Protein AF-A0A9D5ZF21-F1 (afdb_monomer_lite)

pLDDT: mean 91.45, std 10.44, range [52.31, 98.12]

Radius of gyration: 12.14 Å; chains: 1; bounding box: 34×24×31 Å

Sequence (69 aa):
EQDGLAVIREVRRVSPLVKVIGMSGGGRTLSSALSLNVAEKVGADATLPKPFSMEELFQTVDRVLNGRS

Foldseek 3Di:
DDDPLVVLLVCCVPPVPDAAEAEEQADPPGHRVVSQVSSVVSPHLYYDYPPDDPVVVVVRVCCRPPVDD

Structure (mmCIF, N/CA/C/O backbone):
data_AF-A0A9D5ZF21-F1
#
_entry.id   AF-A0A9D5ZF21-F1
#
loop_
_atom_site.group_PDB
_atom_site.id
_atom_site.type_symbol
_atom_site.label_atom_id
_atom_site.label_alt_id
_atom_site.label_comp_id
_atom_site.label_asym_id
_atom_site.label_entity_id
_atom_site.label_seq_id
_atom_site.pdbx_PDB_ins_code
_atom_site.Cartn_x
_atom_site.Cartn_y
_atom_site.Cartn_z
_atom_site.occupancy
_atom_site.B_iso_or_equiv
_atom_site.auth_seq_id
_atom_site.auth_comp_id
_atom_site.auth_asym_id
_atom_site.auth_atom_id
_atom_site.pdbx_PDB_model_num
ATOM 1 N N . GLU A 1 1 ? 10.711 -15.745 -6.994 1.00 57.16 1 GLU A N 1
ATOM 2 C CA . GLU A 1 1 ? 10.088 -14.550 -6.384 1.00 57.16 1 GLU A CA 1
ATOM 3 C C . GLU A 1 1 ? 9.802 -13.537 -7.483 1.00 57.16 1 GLU A C 1
ATOM 5 O O . GLU A 1 1 ? 10.572 -13.488 -8.435 1.00 57.16 1 GLU A O 1
ATOM 10 N N . GLN A 1 2 ? 8.705 -12.783 -7.394 1.00 69.19 2 GLN A N 1
ATOM 11 C CA . GLN A 1 2 ? 8.373 -11.718 -8.347 1.00 69.19 2 GLN A CA 1
ATOM 12 C C . GLN A 1 2 ? 8.465 -10.365 -7.631 1.00 69.19 2 GLN A C 1
ATOM 14 O O . GLN A 1 2 ? 8.011 -10.242 -6.495 1.00 69.19 2 GLN A O 1
ATOM 19 N N . ASP A 1 3 ? 9.065 -9.365 -8.279 1.00 88.31 3 ASP A N 1
ATOM 20 C CA . ASP A 1 3 ? 9.165 -8.004 -7.743 1.00 88.31 3 ASP A CA 1
ATOM 21 C C . ASP A 1 3 ? 7.775 -7.347 -7.700 1.00 88.31 3 ASP A C 1
ATOM 23 O O . ASP A 1 3 ? 7.106 -7.207 -8.729 1.00 88.31 3 ASP A O 1
ATOM 27 N N . GLY A 1 4 ? 7.347 -6.925 -6.507 1.00 90.81 4 GLY A N 1
ATOM 28 C CA . GLY A 1 4 ? 6.065 -6.259 -6.299 1.00 90.81 4 GLY A CA 1
ATOM 29 C C . GLY A 1 4 ? 5.894 -5.006 -7.160 1.00 90.81 4 GLY A C 1
ATOM 30 O O . GLY A 1 4 ? 4.805 -4.783 -7.677 1.00 90.81 4 GLY A O 1
ATOM 31 N N . LEU A 1 5 ? 6.950 -4.224 -7.407 1.00 93.12 5 LEU A N 1
ATOM 32 C CA . LEU A 1 5 ? 6.851 -3.036 -8.263 1.00 93.12 5 LEU A CA 1
ATOM 33 C C . LEU A 1 5 ? 6.534 -3.4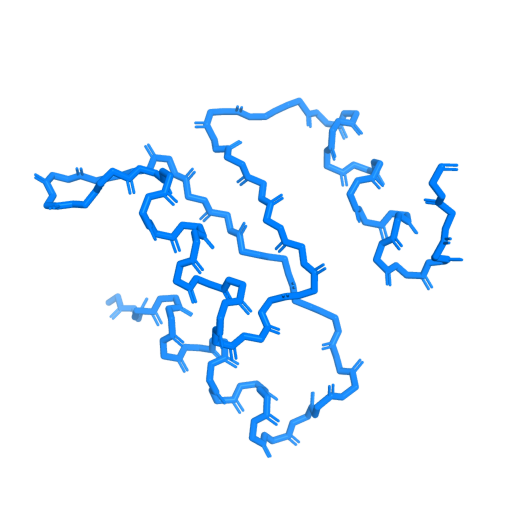04 -9.716 1.00 93.12 5 LEU A C 1
ATOM 35 O O . LEU A 1 5 ? 5.724 -2.735 -10.360 1.00 93.12 5 LEU A O 1
ATOM 39 N N . ALA A 1 6 ? 7.124 -4.489 -10.224 1.00 94.44 6 ALA A N 1
ATOM 40 C CA . ALA A 1 6 ? 6.817 -5.000 -11.556 1.00 94.44 6 ALA A CA 1
ATOM 41 C C . ALA A 1 6 ? 5.355 -5.467 -11.654 1.00 94.44 6 ALA A C 1
ATOM 43 O O . ALA A 1 6 ? 4.699 -5.203 -12.661 1.00 94.44 6 ALA A O 1
ATOM 44 N N . VAL A 1 7 ? 4.819 -6.081 -10.591 1.00 95.56 7 VAL A N 1
ATOM 45 C CA . VAL A 1 7 ? 3.400 -6.470 -10.511 1.00 95.56 7 VAL A CA 1
ATOM 46 C C . VAL A 1 7 ? 2.490 -5.248 -10.588 1.00 95.56 7 VAL A C 1
ATOM 48 O O . VAL A 1 7 ? 1.558 -5.246 -11.385 1.00 95.56 7 VAL A O 1
ATOM 51 N N . ILE A 1 8 ? 2.759 -4.194 -9.807 1.00 96.12 8 ILE A N 1
ATOM 52 C CA . ILE A 1 8 ? 1.921 -2.983 -9.821 1.00 96.12 8 ILE A CA 1
ATOM 53 C C . ILE A 1 8 ? 1.926 -2.357 -11.223 1.00 96.12 8 ILE A C 1
ATOM 55 O O . ILE A 1 8 ? 0.857 -2.046 -11.748 1.00 96.12 8 ILE A O 1
ATOM 59 N N . ARG A 1 9 ? 3.100 -2.238 -11.867 1.00 95.38 9 ARG A N 1
ATOM 60 C CA . ARG A 1 9 ? 3.209 -1.728 -13.251 1.00 95.38 9 ARG A CA 1
ATOM 61 C C . ARG A 1 9 ? 2.366 -2.541 -14.223 1.00 95.38 9 ARG A C 1
ATOM 63 O O . ARG A 1 9 ? 1.659 -1.967 -15.047 1.00 95.38 9 ARG A O 1
ATOM 70 N N . GLU A 1 10 ? 2.441 -3.862 -14.126 1.00 96.06 10 GLU A N 1
ATOM 71 C CA . GLU A 1 10 ? 1.721 -4.753 -15.028 1.00 96.06 10 GLU A CA 1
ATOM 72 C C . GLU A 1 10 ? 0.209 -4.680 -14.804 1.00 96.06 10 GLU A C 1
ATOM 74 O O . GLU A 1 10 ? -0.537 -4.512 -15.766 1.00 96.06 10 GLU A O 1
ATOM 79 N N . VAL A 1 11 ? -0.253 -4.688 -13.548 1.00 96.12 11 VAL A N 1
ATOM 80 C CA . VAL A 1 11 ? -1.676 -4.509 -13.213 1.00 96.12 11 VAL A CA 1
ATOM 81 C C . VAL A 1 11 ? -2.199 -3.185 -13.765 1.00 96.12 11 VAL A C 1
ATOM 83 O O . VAL A 1 11 ? -3.275 -3.162 -14.359 1.00 96.12 11 VAL A O 1
ATOM 86 N N . ARG A 1 12 ? -1.428 -2.095 -13.662 1.00 95.12 12 ARG A N 1
ATOM 87 C CA . ARG A 1 12 ? -1.823 -0.802 -14.245 1.00 95.12 12 ARG A CA 1
ATOM 88 C C . ARG A 1 12 ? -1.913 -0.823 -15.760 1.00 95.12 12 ARG A C 1
ATOM 90 O O . ARG A 1 12 ? -2.761 -0.132 -16.315 1.00 95.12 12 ARG A O 1
ATOM 97 N N . ARG A 1 13 ? -1.079 -1.625 -16.418 1.00 96.00 13 ARG A N 1
ATOM 98 C CA . ARG A 1 13 ? -1.096 -1.793 -17.871 1.00 96.00 13 ARG A CA 1
ATOM 99 C C . ARG A 1 13 ? -2.298 -2.612 -18.344 1.00 96.00 13 ARG A C 1
ATOM 101 O O . ARG A 1 13 ? -2.891 -2.257 -19.357 1.00 96.00 13 ARG A O 1
ATOM 108 N N . VAL A 1 14 ? -2.641 -3.699 -17.647 1.00 97.56 14 VAL A N 1
ATOM 109 C CA . VAL A 1 14 ? -3.654 -4.667 -18.120 1.00 97.56 14 VAL A CA 1
ATOM 110 C C . VAL A 1 14 ? -5.048 -4.454 -17.534 1.00 97.56 14 VAL A C 1
ATOM 112 O O . VAL A 1 14 ? -6.032 -4.845 -18.151 1.00 97.56 14 VAL A O 1
ATOM 115 N N . SER A 1 15 ? -5.153 -3.851 -16.349 1.00 96.88 15 SER A N 1
ATOM 116 C CA . SER A 1 15 ? -6.418 -3.652 -15.639 1.00 96.88 15 SER A CA 1
ATOM 117 C C . SER A 1 15 ? -6.366 -2.393 -14.759 1.00 96.88 15 SER A C 1
ATOM 119 O O . SER A 1 15 ? -6.344 -2.483 -13.526 1.00 96.88 15 SER A O 1
ATOM 121 N N . PRO A 1 16 ? -6.376 -1.192 -15.366 1.00 94.44 16 PRO A N 1
ATOM 122 C CA . PRO A 1 16 ? -6.140 0.070 -14.662 1.00 94.44 16 PRO A CA 1
ATOM 123 C C . PRO A 1 16 ? -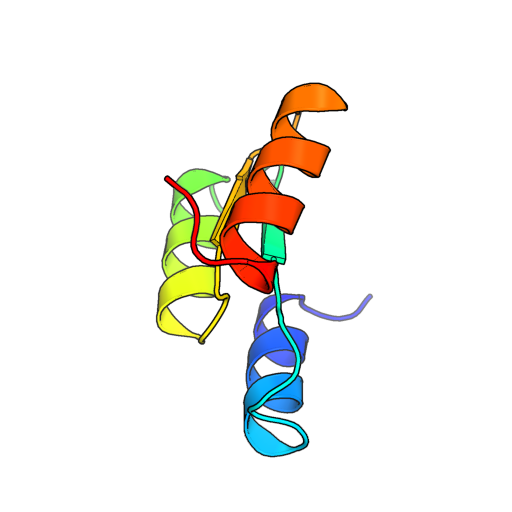7.175 0.401 -13.577 1.00 94.44 16 PRO A C 1
ATOM 125 O O . PRO A 1 16 ? -6.872 1.206 -12.702 1.00 94.44 16 PRO A O 1
ATOM 128 N N . LEU A 1 17 ? -8.363 -0.215 -13.601 1.00 94.56 17 LEU A N 1
ATOM 129 C CA . LEU A 1 17 ? -9.430 0.013 -12.615 1.00 94.56 17 LEU A CA 1
ATOM 130 C C . LEU A 1 17 ? -9.288 -0.822 -11.334 1.00 94.56 17 LEU A C 1
ATOM 132 O O . LEU A 1 17 ? -9.907 -0.489 -10.324 1.00 94.56 17 LEU A O 1
ATOM 136 N N . VAL A 1 18 ? -8.495 -1.900 -11.353 1.00 95.88 18 VAL A N 1
ATOM 137 C CA . VAL A 1 18 ? -8.289 -2.732 -10.158 1.00 95.88 18 VAL A CA 1
ATOM 138 C C . VAL A 1 18 ? -7.541 -1.925 -9.111 1.00 95.88 18 VAL A C 1
ATOM 140 O O . VAL A 1 18 ? -6.544 -1.274 -9.408 1.00 95.88 18 VAL A O 1
ATOM 143 N N . LYS A 1 19 ? -8.019 -1.971 -7.874 1.00 96.88 19 LYS A N 1
ATOM 144 C CA . LYS A 1 19 ? -7.388 -1.277 -6.760 1.00 96.88 19 LYS A CA 1
ATOM 145 C C . LYS A 1 19 ? -6.167 -2.033 -6.252 1.00 96.88 19 LYS A C 1
ATOM 147 O O . LYS A 1 19 ? -6.223 -3.247 -6.072 1.00 96.88 19 LYS A O 1
ATOM 152 N N . VAL A 1 20 ? -5.064 -1.321 -6.025 1.00 97.56 20 VAL A N 1
ATOM 153 C CA . VAL A 1 20 ? -3.783 -1.907 -5.606 1.00 97.56 20 VAL A CA 1
ATOM 154 C C . VAL A 1 20 ? -3.260 -1.201 -4.364 1.00 97.56 20 VAL A C 1
ATOM 156 O O . VAL A 1 20 ? -3.079 0.014 -4.364 1.00 97.56 20 VAL A O 1
ATOM 159 N N . ILE A 1 21 ? -2.966 -1.984 -3.325 1.00 97.81 21 ILE A N 1
ATOM 160 C CA . ILE A 1 21 ? -2.349 -1.517 -2.080 1.00 97.81 21 ILE A CA 1
ATOM 161 C C . ILE A 1 21 ? -0.926 -2.078 -2.013 1.00 97.81 21 ILE A C 1
ATOM 163 O O . ILE A 1 21 ? -0.731 -3.294 -1.966 1.00 97.81 21 ILE A O 1
ATOM 167 N N . GLY A 1 22 ? 0.078 -1.200 -2.019 1.00 96.69 22 GLY A N 1
ATOM 168 C CA . GLY A 1 22 ? 1.481 -1.583 -1.857 1.00 96.69 22 GLY A CA 1
ATOM 169 C C . GLY A 1 22 ? 1.827 -1.815 -0.385 1.00 96.69 22 GLY A C 1
ATOM 170 O O . GLY A 1 22 ? 1.617 -0.932 0.440 1.00 96.69 22 GLY A O 1
ATOM 171 N N . MET A 1 23 ? 2.391 -2.976 -0.043 1.00 95.88 23 MET A N 1
ATOM 172 C CA . MET A 1 23 ? 2.760 -3.322 1.337 1.00 95.88 23 MET A CA 1
ATOM 173 C C . MET A 1 23 ? 4.240 -3.680 1.450 1.00 95.88 23 MET A C 1
ATOM 175 O O . MET A 1 23 ? 4.701 -4.608 0.787 1.00 95.88 23 MET A O 1
ATOM 179 N N . SER A 1 24 ? 4.982 -3.012 2.335 1.00 93.50 24 SER A N 1
ATOM 180 C CA . SER A 1 24 ? 6.418 -3.254 2.529 1.00 93.50 24 SER A CA 1
ATOM 181 C C . SER A 1 24 ? 6.789 -3.234 4.005 1.00 93.50 24 SER A C 1
ATOM 183 O O . SER A 1 24 ? 6.364 -2.357 4.749 1.00 93.50 24 SER A O 1
ATOM 185 N N . GLY A 1 25 ? 7.601 -4.201 4.432 1.00 88.88 25 GLY A N 1
ATOM 186 C CA . GLY A 1 25 ? 8.301 -4.160 5.723 1.00 88.88 25 GLY A CA 1
ATOM 187 C C . GLY A 1 25 ? 9.718 -3.600 5.610 1.00 88.88 25 GLY A C 1
ATOM 188 O O . GLY A 1 25 ? 10.463 -3.623 6.582 1.00 88.88 25 GLY A O 1
ATOM 189 N N . GLY A 1 26 ? 10.106 -3.124 4.423 1.00 77.62 26 GLY A N 1
ATOM 190 C CA . GLY A 1 26 ? 11.506 -2.900 4.080 1.00 77.62 26 GLY A CA 1
ATOM 191 C C . GLY A 1 26 ? 12.242 -4.213 3.814 1.00 77.62 26 GLY A C 1
ATOM 192 O O . GLY A 1 26 ? 11.698 -5.308 3.957 1.00 77.62 26 GLY A O 1
ATOM 193 N N . GLY A 1 27 ? 13.490 -4.098 3.379 1.00 74.50 27 GLY A N 1
ATOM 194 C CA . GLY A 1 27 ? 14.370 -5.234 3.141 1.00 74.50 27 GLY A CA 1
ATOM 195 C C . GLY A 1 27 ? 15.829 -4.863 3.371 1.00 74.50 27 GLY A C 1
ATOM 196 O O . GLY A 1 27 ? 16.145 -3.767 3.822 1.00 74.50 27 GLY A O 1
ATOM 197 N N . ARG A 1 28 ? 16.737 -5.776 3.015 1.00 66.62 28 ARG A N 1
ATOM 198 C CA . ARG A 1 28 ? 18.190 -5.578 3.174 1.00 66.62 28 ARG A CA 1
ATOM 199 C C . ARG A 1 28 ? 18.745 -4.407 2.351 1.00 66.62 28 ARG A C 1
ATOM 201 O O . ARG A 1 28 ? 19.769 -3.848 2.718 1.00 66.62 28 ARG A O 1
ATOM 208 N N . THR A 1 29 ? 18.080 -4.056 1.250 1.00 72.56 29 THR A N 1
ATOM 209 C CA . THR A 1 29 ? 18.589 -3.108 0.242 1.00 72.56 29 THR A CA 1
ATOM 210 C C . THR A 1 29 ? 17.794 -1.804 0.180 1.00 72.56 29 THR A C 1
ATOM 212 O O . THR A 1 29 ? 18.351 -0.767 -0.165 1.00 72.56 29 THR A O 1
ATOM 215 N N . LEU A 1 30 ? 16.500 -1.830 0.511 1.00 78.56 30 LEU A N 1
ATOM 216 C CA . LEU A 1 30 ? 15.621 -0.662 0.451 1.00 78.56 30 LEU A CA 1
ATOM 217 C C . LEU A 1 30 ? 14.823 -0.532 1.742 1.00 78.56 30 LEU A C 1
ATOM 219 O O . LEU A 1 30 ? 14.279 -1.512 2.258 1.00 78.56 30 LEU A O 1
ATOM 223 N N . SER A 1 31 ? 14.711 0.701 2.236 1.00 89.31 31 SER A N 1
ATOM 224 C CA . SER A 1 31 ? 13.824 0.996 3.355 1.00 89.31 31 SER A CA 1
ATOM 225 C C . SER A 1 31 ? 12.364 0.785 2.949 1.00 89.31 31 SER A C 1
ATOM 227 O O . SER A 1 31 ? 11.992 0.895 1.771 1.00 89.31 31 SER A O 1
ATOM 229 N N . SER A 1 32 ? 11.519 0.497 3.941 1.00 87.69 32 SER A N 1
ATOM 230 C CA . SER A 1 32 ? 10.073 0.396 3.730 1.00 87.69 32 SER A CA 1
ATOM 231 C C . SER A 1 32 ? 9.524 1.678 3.097 1.00 87.69 32 SER A C 1
ATOM 233 O O . SER A 1 32 ? 8.873 1.623 2.058 1.00 87.69 32 SER A O 1
ATOM 235 N N . ALA A 1 33 ? 9.907 2.838 3.641 1.00 90.38 33 ALA A N 1
ATOM 236 C CA . ALA A 1 33 ? 9.470 4.147 3.164 1.00 90.38 33 ALA A CA 1
ATOM 237 C C . ALA A 1 33 ? 9.815 4.401 1.686 1.00 90.38 33 ALA A C 1
ATOM 239 O O . ALA A 1 33 ? 8.959 4.848 0.928 1.00 90.38 33 ALA A O 1
ATOM 240 N N . LEU A 1 34 ? 11.039 4.073 1.251 1.00 91.06 34 LEU A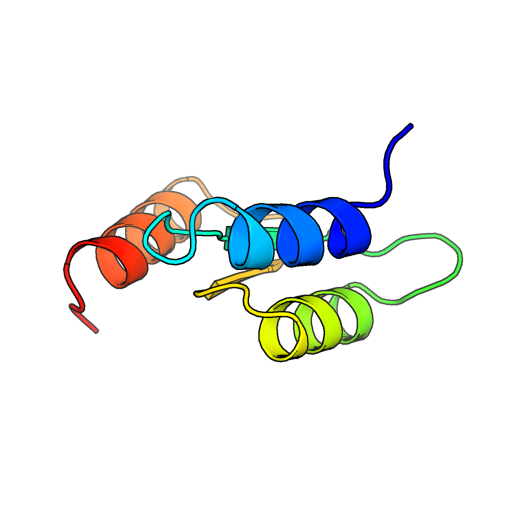 N 1
ATOM 241 C CA . LEU A 1 34 ? 11.429 4.222 -0.156 1.00 91.06 34 LEU A CA 1
ATOM 242 C C . LEU A 1 34 ? 10.623 3.287 -1.058 1.00 91.06 34 LEU A C 1
ATOM 244 O O . LEU A 1 34 ? 10.111 3.717 -2.087 1.00 91.06 34 LEU A O 1
ATOM 248 N N . SER A 1 35 ? 10.469 2.025 -0.655 1.00 92.38 35 SER A N 1
ATOM 249 C CA . SER A 1 35 ? 9.710 1.032 -1.425 1.00 92.38 35 SER A CA 1
ATOM 250 C C . SER A 1 35 ? 8.249 1.453 -1.605 1.00 92.38 35 SER A C 1
ATOM 252 O O . SER A 1 35 ? 7.705 1.356 -2.703 1.00 92.38 35 SER A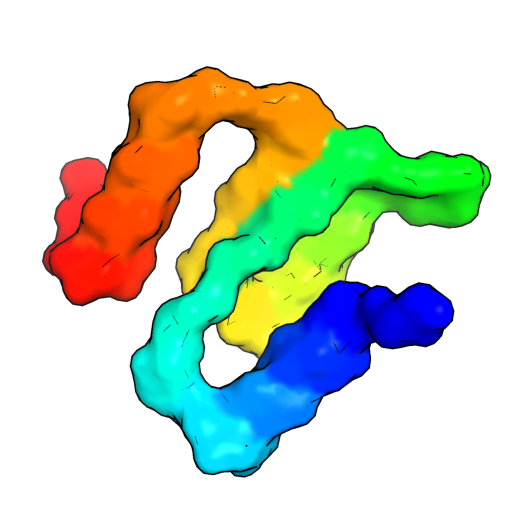 O 1
ATOM 254 N N . LEU A 1 36 ? 7.625 1.956 -0.537 1.00 95.19 36 LEU A N 1
ATOM 255 C CA . LEU A 1 36 ? 6.244 2.435 -0.553 1.00 95.19 36 LEU A CA 1
ATOM 256 C C . LEU A 1 36 ? 6.108 3.704 -1.402 1.00 95.19 36 LEU A C 1
ATOM 258 O O . LEU A 1 36 ? 5.222 3.765 -2.248 1.00 95.19 36 LEU A O 1
ATOM 262 N N . ASN A 1 37 ? 7.037 4.659 -1.287 1.00 95.38 37 ASN A N 1
ATOM 263 C CA . ASN A 1 37 ? 7.026 5.852 -2.138 1.0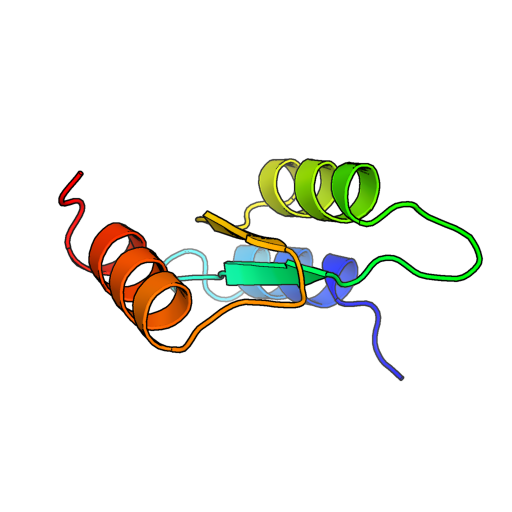0 95.38 37 ASN A CA 1
ATOM 264 C C . ASN A 1 37 ? 7.118 5.501 -3.633 1.00 95.38 37 ASN A C 1
ATOM 266 O O . ASN A 1 37 ? 6.454 6.117 -4.467 1.00 95.38 37 ASN A O 1
ATOM 270 N N . VAL A 1 38 ? 7.930 4.499 -3.988 1.00 94.69 38 VAL A N 1
ATOM 271 C CA . VAL A 1 38 ? 8.015 4.019 -5.372 1.00 94.69 38 VAL A CA 1
ATOM 272 C C . VAL A 1 38 ? 6.726 3.305 -5.786 1.00 94.69 38 VAL A C 1
ATOM 274 O O . VAL A 1 38 ? 6.259 3.526 -6.900 1.00 94.69 38 VAL A O 1
ATOM 277 N N . ALA A 1 39 ? 6.111 2.508 -4.907 1.00 95.75 39 ALA A N 1
ATOM 278 C CA . ALA A 1 39 ? 4.839 1.845 -5.191 1.00 95.75 39 ALA A CA 1
ATOM 279 C C . ALA A 1 39 ? 3.721 2.847 -5.541 1.00 95.75 39 ALA A C 1
ATOM 281 O O . ALA A 1 39 ? 2.999 2.625 -6.511 1.00 95.75 39 ALA A O 1
ATOM 282 N N . GLU A 1 40 ? 3.619 3.973 -4.828 1.00 95.94 40 GLU A N 1
ATOM 283 C CA . GLU A 1 40 ? 2.661 5.051 -5.145 1.00 95.94 40 GLU A CA 1
ATOM 284 C C . GLU A 1 40 ? 2.928 5.655 -6.521 1.00 95.94 40 GLU A C 1
ATOM 286 O O . GLU A 1 40 ? 2.026 5.725 -7.352 1.00 95.94 40 GLU A O 1
ATOM 291 N N . LYS A 1 41 ? 4.187 6.008 -6.811 1.00 96.06 41 LYS A N 1
ATOM 292 C CA . LYS A 1 41 ? 4.589 6.569 -8.115 1.00 96.06 41 LYS A CA 1
ATOM 293 C C . LYS A 1 41 ? 4.319 5.624 -9.283 1.00 96.06 41 LYS A C 1
ATOM 295 O O . LYS A 1 41 ? 4.092 6.071 -10.402 1.00 96.06 41 LYS A O 1
ATOM 300 N N . VAL A 1 42 ? 4.376 4.322 -9.027 1.00 95.88 42 VAL A N 1
ATOM 301 C CA . VAL A 1 42 ? 4.104 3.270 -10.007 1.00 95.88 42 VAL A CA 1
ATOM 302 C C . VAL A 1 42 ? 2.597 3.040 -10.212 1.00 95.88 42 VAL A C 1
ATOM 304 O O . VAL A 1 42 ? 2.198 2.494 -11.241 1.00 95.88 42 VAL A O 1
ATOM 307 N N . GLY A 1 43 ? 1.754 3.491 -9.280 1.00 96.25 43 GLY A N 1
ATOM 308 C CA . GLY A 1 43 ? 0.298 3.449 -9.398 1.00 96.25 43 GLY A CA 1
ATOM 309 C C . GLY A 1 43 ? -0.406 2.625 -8.321 1.00 96.25 43 GLY A C 1
ATOM 310 O O . GLY A 1 43 ? -1.515 2.151 -8.553 1.00 96.25 43 GLY A O 1
ATOM 311 N N . ALA A 1 44 ? 0.194 2.392 -7.156 1.00 97.56 44 ALA A N 1
ATOM 312 C CA . ALA A 1 44 ? -0.587 1.929 -6.012 1.00 97.56 44 ALA A CA 1
ATOM 313 C C . ALA A 1 44 ? -1.603 3.016 -5.604 1.00 97.56 44 ALA A C 1
ATOM 315 O O . ALA A 1 44 ? -1.242 4.185 -5.501 1.00 97.56 44 ALA A O 1
ATOM 316 N N . ASP A 1 45 ? -2.861 2.640 -5.360 1.00 97.94 45 ASP A N 1
ATOM 317 C CA . ASP A 1 45 ? -3.898 3.557 -4.857 1.00 97.94 45 ASP A CA 1
ATOM 318 C C . ASP A 1 45 ? -3.666 3.914 -3.375 1.00 97.94 45 ASP A C 1
ATOM 320 O O . ASP A 1 45 ? -4.173 4.910 -2.858 1.00 97.94 45 ASP A O 1
ATOM 324 N N . ALA A 1 46 ? -2.917 3.066 -2.672 1.00 97.44 46 ALA A N 1
ATOM 325 C CA . ALA A 1 46 ? -2.526 3.250 -1.288 1.00 97.44 46 ALA A CA 1
ATOM 326 C C . ALA A 1 46 ? -1.257 2.466 -0.968 1.00 97.44 46 ALA A C 1
ATOM 328 O O . ALA A 1 46 ? -0.915 1.486 -1.637 1.00 97.44 46 ALA A O 1
ATOM 329 N N . THR A 1 47 ? -0.610 2.851 0.125 1.00 97.19 47 THR A N 1
ATOM 330 C CA . THR A 1 47 ? 0.480 2.098 0.730 1.00 97.19 47 THR A CA 1
ATOM 331 C C . THR A 1 47 ? 0.183 1.768 2.185 1.00 97.19 47 THR A C 1
ATOM 333 O O . THR A 1 47 ? -0.569 2.480 2.848 1.00 97.19 47 THR A O 1
ATOM 336 N N . LEU A 1 48 ? 0.748 0.660 2.665 1.00 97.00 48 LEU A N 1
ATOM 337 C CA . LEU A 1 48 ? 0.610 0.208 4.046 1.00 97.00 48 LEU A CA 1
ATOM 338 C C . LEU A 1 48 ? 1.946 -0.394 4.536 1.00 97.00 48 LEU A C 1
ATOM 340 O O . LEU A 1 48 ? 2.368 -1.448 4.040 1.00 97.00 48 LEU A O 1
ATOM 344 N N . PRO A 1 49 ? 2.664 0.266 5.463 1.00 95.81 49 PRO A N 1
ATOM 345 C CA . PRO A 1 49 ? 3.911 -0.261 6.007 1.00 95.81 49 PRO A CA 1
ATOM 346 C C . PRO A 1 49 ? 3.651 -1.458 6.924 1.00 95.81 49 PRO A C 1
ATOM 348 O O . PRO A 1 49 ? 2.678 -1.482 7.665 1.00 95.81 49 PRO A O 1
ATOM 351 N N . LYS A 1 50 ? 4.535 -2.458 6.891 1.00 94.56 50 LYS A N 1
ATOM 352 C CA . LYS A 1 50 ? 4.539 -3.564 7.859 1.00 94.56 50 LYS A CA 1
ATOM 353 C C . LYS A 1 50 ? 5.448 -3.220 9.056 1.00 94.56 50 LYS A C 1
ATOM 355 O O . LYS A 1 50 ? 6.510 -2.638 8.826 1.00 94.56 50 LYS A O 1
ATOM 360 N N . PRO A 1 51 ? 5.118 -3.675 10.280 1.00 95.75 51 PRO A N 1
ATOM 361 C CA . PRO A 1 51 ? 3.876 -4.364 10.636 1.00 95.75 51 PRO A CA 1
ATOM 362 C C . PRO A 1 51 ? 2.677 -3.404 10.643 1.00 95.75 51 PRO A C 1
ATOM 364 O O . PRO A 1 51 ? 2.848 -2.210 10.854 1.00 95.75 51 PRO A O 1
ATOM 367 N N . PHE A 1 52 ? 1.485 -3.957 10.424 1.00 96.56 52 PHE A N 1
ATOM 368 C CA . PHE A 1 52 ? 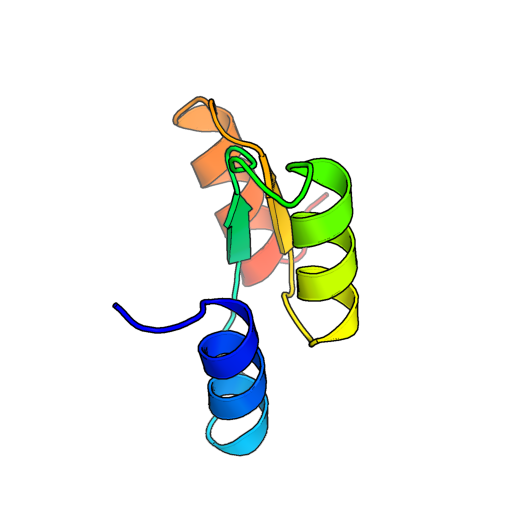0.208 -3.252 10.510 1.00 96.56 52 PHE A CA 1
ATOM 369 C C . PHE A 1 52 ? -0.806 -4.110 11.272 1.00 96.56 52 PHE A C 1
ATOM 371 O O . PHE A 1 52 ? -0.702 -5.340 11.314 1.00 96.56 52 PHE A O 1
ATOM 378 N N . SER A 1 53 ? -1.790 -3.451 11.862 1.00 97.88 53 SER A N 1
ATOM 379 C CA . SER A 1 53 ? -2.959 -4.041 12.501 1.00 97.88 53 SER A CA 1
ATOM 380 C C . SER A 1 53 ? -4.045 -4.399 11.480 1.00 97.88 53 SER A C 1
ATOM 382 O O . SER A 1 53 ? -4.071 -3.907 10.349 1.00 97.88 53 SER A O 1
ATOM 384 N N . MET A 1 54 ? -4.990 -5.249 11.888 1.00 98.00 54 MET A N 1
ATOM 385 C CA . MET A 1 54 ? -6.172 -5.546 11.068 1.00 98.00 54 MET A CA 1
ATOM 386 C C . MET A 1 54 ? -7.039 -4.304 10.843 1.00 98.00 54 MET A C 1
ATOM 388 O O . MET A 1 54 ? -7.625 -4.158 9.775 1.00 98.00 54 MET A O 1
ATOM 392 N N . GLU A 1 55 ? -7.098 -3.406 11.826 1.00 98.12 55 GLU A N 1
ATOM 393 C CA . GLU A 1 55 ? -7.843 -2.154 11.721 1.00 98.12 55 GLU A CA 1
ATOM 394 C C . GLU A 1 55 ? -7.263 -1.253 10.623 1.00 98.12 55 GLU A C 1
ATOM 396 O O . GLU A 1 55 ? -8.002 -0.828 9.737 1.00 98.12 55 GLU A O 1
ATOM 401 N N . GLU A 1 56 ? -5.940 -1.057 10.598 1.00 97.88 56 GLU A N 1
ATOM 402 C CA . GLU A 1 56 ? -5.257 -0.283 9.550 1.00 97.88 56 GLU A CA 1
ATOM 403 C C . GLU A 1 56 ? -5.470 -0.888 8.153 1.00 97.88 56 GLU A C 1
ATOM 405 O O . GLU A 1 56 ? -5.651 -0.159 7.172 1.00 97.88 56 GLU A O 1
ATOM 410 N N . LEU A 1 57 ? -5.497 -2.223 8.048 1.00 98.00 57 LEU A N 1
ATOM 411 C CA . LEU A 1 57 ? -5.803 -2.909 6.793 1.00 98.00 57 LEU A CA 1
ATOM 412 C C . LEU A 1 57 ? -7.233 -2.607 6.326 1.00 98.00 57 LEU A C 1
ATOM 414 O O . LEU A 1 57 ? -7.418 -2.195 5.179 1.00 98.00 57 LEU A O 1
ATOM 418 N N . PHE A 1 58 ? -8.236 -2.786 7.191 1.00 97.69 58 PHE A N 1
ATOM 419 C CA . PHE A 1 58 ? -9.634 -2.529 6.833 1.00 97.69 58 PHE A CA 1
ATOM 420 C C . PHE A 1 58 ? -9.876 -1.060 6.487 1.00 97.69 58 PHE A C 1
ATOM 422 O O . PHE A 1 58 ? -10.520 -0.783 5.477 1.00 97.69 58 PHE A O 1
ATOM 429 N N . GLN A 1 59 ? -9.303 -0.128 7.253 1.00 97.38 59 GLN A N 1
ATOM 430 C CA . GLN A 1 59 ? -9.368 1.306 6.957 1.00 97.38 59 GLN A CA 1
ATOM 431 C C . GLN A 1 59 ? -8.746 1.631 5.593 1.00 97.38 59 GLN A C 1
ATOM 433 O O . GLN A 1 59 ? -9.317 2.382 4.806 1.00 97.38 59 GLN A O 1
ATOM 438 N N . THR A 1 60 ? -7.598 1.030 5.266 1.00 97.56 60 THR A N 1
ATOM 439 C CA . THR A 1 60 ? -6.940 1.244 3.969 1.00 97.56 60 THR A CA 1
ATOM 440 C C . THR A 1 60 ? -7.782 0.702 2.814 1.00 97.56 60 THR A C 1
ATOM 442 O O . THR A 1 60 ? -7.904 1.360 1.782 1.00 97.56 60 THR A O 1
ATOM 445 N N . VAL A 1 61 ? -8.384 -0.477 2.980 1.00 97.25 61 VAL A N 1
ATOM 446 C CA . VAL A 1 61 ? -9.278 -1.069 1.976 1.00 97.25 61 VAL A CA 1
ATOM 447 C C . VAL A 1 61 ? -10.523 -0.206 1.777 1.00 97.25 61 VAL A C 1
ATOM 449 O O . VAL A 1 61 ? -10.860 0.103 0.634 1.00 97.25 61 VAL A O 1
ATOM 452 N N . ASP A 1 62 ? -11.172 0.231 2.860 1.00 96.88 62 ASP A N 1
ATOM 453 C CA . ASP A 1 62 ? -12.360 1.086 2.785 1.00 96.88 62 ASP A CA 1
ATOM 454 C C . ASP A 1 62 ? -12.048 2.418 2.093 1.00 96.88 62 ASP A C 1
ATOM 456 O O . ASP A 1 62 ? -12.750 2.813 1.161 1.00 96.88 62 ASP A O 1
ATOM 460 N N . ARG A 1 63 ? -10.921 3.051 2.444 1.00 95.81 63 ARG A N 1
ATOM 461 C CA . ARG A 1 63 ? -10.442 4.278 1.796 1.00 95.81 63 ARG A CA 1
ATOM 462 C C . ARG A 1 63 ? -10.279 4.110 0.287 1.00 95.81 63 ARG A C 1
ATOM 464 O O . ARG A 1 63 ? -10.677 4.982 -0.482 1.00 95.81 63 ARG A O 1
ATOM 471 N N . VAL A 1 64 ? -9.696 2.997 -0.152 1.00 96.31 64 VAL A N 1
ATOM 472 C CA . VAL A 1 64 ? -9.390 2.764 -1.571 1.00 96.31 64 VAL A CA 1
ATOM 473 C C . VAL A 1 64 ? -10.626 2.364 -2.388 1.00 96.31 64 VAL A C 1
ATOM 475 O O . VAL A 1 64 ? -10.709 2.711 -3.571 1.00 96.31 64 VAL A O 1
ATOM 478 N N . LEU A 1 65 ? -11.579 1.646 -1.786 1.00 95.75 65 LEU A N 1
ATOM 479 C CA . LEU A 1 65 ? -12.802 1.201 -2.462 1.00 95.75 65 LEU A CA 1
ATOM 480 C C . LEU A 1 65 ? -13.917 2.251 -2.438 1.00 95.75 65 LEU A C 1
ATOM 482 O O . LEU A 1 65 ? -14.616 2.407 -3.435 1.00 95.75 65 LEU A O 1
ATOM 486 N N . ASN A 1 66 ? -14.073 2.968 -1.324 1.00 93.50 66 ASN A N 1
ATOM 487 C CA . ASN A 1 66 ? -15.214 3.851 -1.077 1.00 93.50 66 ASN A CA 1
ATOM 488 C C . ASN A 1 66 ? -14.853 5.344 -1.054 1.00 93.50 66 ASN A C 1
ATOM 490 O O . ASN A 1 66 ? -15.757 6.175 -1.013 1.00 93.50 66 ASN A O 1
ATOM 494 N N . GLY A 1 67 ? -13.564 5.707 -1.074 1.00 78.06 67 GLY A N 1
ATOM 495 C CA . GLY A 1 67 ? -13.123 7.106 -1.093 1.00 78.06 67 GLY A CA 1
ATOM 496 C C . GLY A 1 67 ? -13.453 7.894 0.179 1.00 78.06 67 GLY A C 1
ATOM 497 O O . GLY A 1 67 ? -13.480 9.123 0.135 1.00 78.06 67 GLY A O 1
ATOM 498 N N . ARG A 1 68 ? -13.735 7.211 1.295 1.00 56.38 68 ARG A N 1
ATOM 499 C CA . ARG A 1 68 ? -13.961 7.849 2.596 1.00 56.38 68 ARG A CA 1
ATOM 500 C C . ARG A 1 68 ? -12.622 8.061 3.308 1.00 56.38 68 ARG A C 1
ATOM 502 O O . ARG A 1 68 ? -11.833 7.124 3.424 1.00 56.38 68 ARG A O 1
ATOM 509 N N . SER A 1 69 ? -12.389 9.306 3.722 1.00 52.31 69 SER A N 1
ATOM 510 C CA . SER A 1 69 ? -11.298 9.749 4.601 1.00 52.31 69 SER A CA 1
ATOM 511 C C . SER A 1 69 ? -11.845 10.031 5.990 1.00 52.31 69 SER A C 1
ATOM 513 O O . SER A 1 69 ? -12.996 10.523 6.055 1.00 52.31 69 SER A O 1
#

Secondary structure (DSSP, 8-state):
---HHHHHHHHHHH-TTS--EEEE---SSS-HHHHHHHHHHHT-SEEEESS--HHHHHHHHHHHHH---